Protein AF-A0A8I0Q2G7-F1 (afdb_monomer)

Mean predicted aligned error: 10.81 Å

pLDDT: mean 77.96, std 19.97, range [26.38, 97.44]

Structure (mmCIF, N/CA/C/O backbone):
data_AF-A0A8I0Q2G7-F1
#
_entry.id   AF-A0A8I0Q2G7-F1
#
loop_
_atom_site.group_PDB
_atom_site.id
_atom_site.type_symbol
_atom_site.label_atom_id
_atom_site.label_alt_id
_atom_site.label_comp_id
_atom_site.label_asym_id
_atom_site.label_entity_id
_atom_site.label_seq_id
_atom_site.pdbx_PDB_ins_code
_atom_site.Cartn_x
_atom_site.Cartn_y
_atom_site.Cartn_z
_atom_site.occupancy
_atom_site.B_iso_or_equiv
_atom_site.auth_seq_id
_atom_site.auth_comp_id
_atom_site.auth_asym_id
_atom_site.auth_atom_id
_atom_site.pdbx_PDB_model_num
ATOM 1 N N . MET A 1 1 ? -23.315 -38.222 -9.950 1.00 35.94 1 MET A N 1
ATOM 2 C CA . MET A 1 1 ? -22.307 -38.343 -8.876 1.00 35.94 1 MET A CA 1
ATOM 3 C C . MET A 1 1 ? -21.276 -37.252 -9.114 1.00 35.94 1 MET A C 1
ATOM 5 O O . MET A 1 1 ? -20.450 -37.389 -10.004 1.00 35.94 1 MET A O 1
ATOM 9 N N . HIS A 1 2 ? -21.418 -36.115 -8.437 1.00 26.38 2 HIS A N 1
ATOM 10 C CA . HIS A 1 2 ? -20.482 -34.994 -8.524 1.00 26.38 2 HIS A CA 1
ATOM 11 C C . HIS A 1 2 ? -19.811 -34.852 -7.165 1.00 26.38 2 HIS A C 1
ATOM 13 O O . HIS A 1 2 ? -20.491 -34.752 -6.148 1.00 26.38 2 HIS A O 1
ATOM 19 N N . ILE A 1 3 ? -18.484 -34.921 -7.162 1.00 28.36 3 ILE A N 1
ATOM 20 C CA . ILE A 1 3 ? -17.651 -34.681 -5.992 1.00 28.36 3 ILE A CA 1
ATOM 21 C C . ILE A 1 3 ? -17.099 -33.270 -6.181 1.00 28.36 3 ILE A C 1
ATOM 23 O O . ILE A 1 3 ? -16.183 -33.067 -6.973 1.00 28.36 3 ILE A O 1
ATOM 27 N N . GLU A 1 4 ? -17.678 -32.291 -5.490 1.00 29.30 4 GLU A N 1
ATOM 28 C CA . GLU A 1 4 ? -17.037 -30.989 -5.317 1.00 29.30 4 GLU A CA 1
ATOM 29 C C . GLU A 1 4 ? -15.946 -31.137 -4.254 1.00 29.30 4 GLU A C 1
ATOM 31 O O . GLU A 1 4 ? -16.212 -31.209 -3.052 1.00 29.30 4 GLU A O 1
ATOM 36 N N . ALA A 1 5 ? -14.693 -31.208 -4.698 1.00 32.16 5 ALA A N 1
ATOM 37 C CA . ALA A 1 5 ? -13.537 -31.082 -3.825 1.00 32.16 5 ALA A CA 1
ATOM 38 C C . ALA A 1 5 ? -13.365 -29.604 -3.437 1.00 32.16 5 ALA A C 1
ATOM 40 O O . ALA A 1 5 ? -12.544 -28.878 -3.993 1.00 32.16 5 ALA A O 1
ATOM 41 N N . GLY A 1 6 ? -14.178 -29.146 -2.484 1.00 28.19 6 GLY A N 1
ATOM 42 C CA . GLY A 1 6 ? -13.985 -27.862 -1.823 1.00 28.19 6 GLY A CA 1
ATOM 43 C C . GLY A 1 6 ? -12.700 -27.897 -1.000 1.00 28.19 6 GLY A C 1
ATOM 44 O O . GLY A 1 6 ? -12.666 -28.482 0.083 1.00 28.19 6 GLY A O 1
ATOM 45 N N . PHE A 1 7 ? -11.642 -27.274 -1.516 1.00 30.89 7 PHE A N 1
ATOM 46 C CA . PHE A 1 7 ? -10.425 -26.981 -0.769 1.00 30.89 7 PHE A CA 1
ATOM 47 C C . PHE A 1 7 ? -10.792 -26.151 0.471 1.00 30.89 7 PHE A C 1
ATOM 49 O O . PHE A 1 7 ? -11.154 -24.979 0.375 1.00 30.89 7 PHE A O 1
ATOM 56 N N . ARG A 1 8 ? -10.743 -26.783 1.646 1.00 32.31 8 ARG A N 1
ATOM 57 C CA . ARG A 1 8 ? -10.855 -26.108 2.940 1.00 32.31 8 ARG A CA 1
ATOM 58 C C . ARG A 1 8 ? -9.439 -25.753 3.391 1.00 32.31 8 ARG A C 1
ATOM 60 O O . ARG A 1 8 ? -8.662 -26.682 3.614 1.00 32.31 8 ARG A O 1
ATOM 67 N N . PRO A 1 9 ? -9.079 -24.467 3.530 1.00 31.39 9 PRO A N 1
ATOM 68 C CA . PRO A 1 9 ? -7.793 -24.115 4.113 1.00 31.39 9 PRO A CA 1
ATOM 69 C C . PRO A 1 9 ? -7.713 -24.690 5.538 1.00 31.39 9 PRO A C 1
ATOM 71 O O . PRO A 1 9 ? -8.689 -24.597 6.295 1.00 31.39 9 PRO A O 1
ATOM 74 N N . PRO A 1 10 ? -6.597 -25.337 5.906 1.00 35.56 10 PRO A N 1
ATOM 75 C CA . PRO A 1 10 ? -6.473 -25.961 7.205 1.00 35.56 10 PRO A CA 1
ATOM 76 C C . PRO A 1 10 ? -6.190 -24.871 8.249 1.00 35.56 10 PRO A C 1
ATOM 78 O O . PRO A 1 10 ? -5.395 -23.967 8.018 1.00 35.56 10 PRO A O 1
ATOM 81 N N . PHE A 1 11 ? -6.838 -24.995 9.410 1.00 38.44 11 PHE A N 1
ATOM 82 C CA . PHE A 1 11 ? -6.594 -24.221 10.637 1.00 38.44 11 PHE A CA 1
ATOM 83 C C . PHE A 1 11 ? -7.251 -22.833 10.766 1.00 38.44 11 PHE A C 1
ATOM 85 O O . PHE A 1 11 ? -6.612 -21.857 11.140 1.00 38.44 11 PHE A O 1
ATOM 92 N N . GLN A 1 12 ? -8.584 -22.776 10.680 1.00 38.91 12 GLN A N 1
ATOM 93 C CA . GLN A 1 12 ? -9.322 -21.891 11.590 1.00 38.91 12 GLN A CA 1
ATOM 94 C C . GLN A 1 12 ? -9.315 -22.545 12.976 1.00 38.91 12 GLN A C 1
ATOM 96 O O . GLN A 1 12 ? -10.101 -23.456 13.235 1.00 38.91 12 GLN A O 1
ATOM 101 N N . ARG A 1 13 ? -8.420 -22.117 13.878 1.00 39.06 13 ARG A N 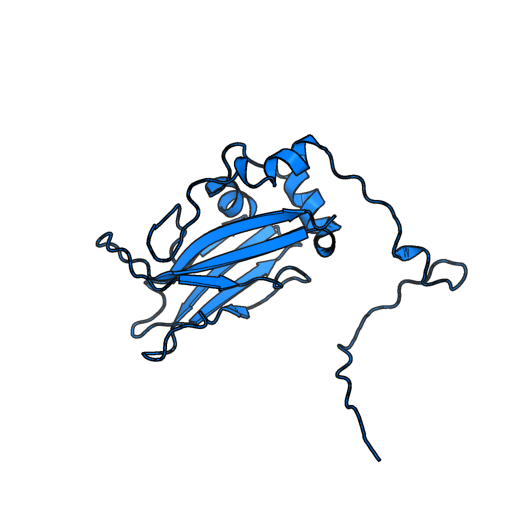1
ATOM 102 C CA . ARG A 1 13 ? -8.616 -22.384 15.310 1.00 39.06 13 ARG A CA 1
ATOM 103 C C . ARG A 1 13 ? -9.927 -21.709 15.686 1.00 39.06 13 ARG A C 1
ATOM 105 O O . ARG A 1 13 ? -10.024 -20.489 15.753 1.00 39.06 13 ARG A O 1
ATOM 112 N N . GLN A 1 14 ? -10.945 -22.537 15.821 1.00 43.09 14 GLN A N 1
ATOM 113 C CA . GLN A 1 14 ? -12.297 -22.169 16.165 1.00 43.09 14 GLN A CA 1
ATOM 114 C C . GLN A 1 14 ? -12.248 -21.505 17.554 1.00 43.09 14 GLN A C 1
ATOM 116 O O . GLN A 1 14 ? -12.153 -22.178 18.576 1.00 43.09 14 GLN A O 1
ATOM 121 N N . LEU A 1 15 ? -12.249 -20.170 17.597 1.00 41.31 15 LEU A N 1
ATOM 122 C CA . LEU A 1 15 ? -12.488 -19.426 18.830 1.00 41.31 15 LEU A CA 1
ATOM 123 C C . LEU A 1 15 ? -13.970 -19.600 19.160 1.00 41.31 15 LEU A C 1
ATOM 125 O O . LEU A 1 15 ? -14.816 -19.208 18.361 1.00 41.31 15 LEU A O 1
ATOM 129 N N . VAL A 1 16 ? -14.266 -20.258 20.277 1.00 47.44 16 VAL A N 1
ATOM 130 C CA . VAL A 1 16 ? -15.617 -20.448 20.821 1.00 47.44 16 VAL A CA 1
ATOM 131 C C . VAL A 1 16 ? -15.741 -19.538 22.028 1.00 47.44 16 VAL A C 1
ATOM 133 O O . VAL A 1 16 ? -14.803 -19.458 22.824 1.00 47.44 16 VAL A O 1
ATOM 136 N N . ASN A 1 17 ? -16.873 -18.856 22.194 1.00 53.19 17 ASN A N 1
ATOM 137 C CA . ASN A 1 17 ? -17.162 -18.241 23.486 1.00 53.19 17 ASN A CA 1
ATOM 138 C C . ASN A 1 17 ? -17.452 -19.340 24.534 1.00 53.19 17 ASN A C 1
ATOM 140 O O . ASN A 1 17 ? -17.625 -20.514 24.195 1.00 53.19 17 ASN A O 1
ATOM 144 N N . SER A 1 18 ? -17.526 -18.970 25.815 1.00 53.03 18 SER A N 1
ATOM 145 C CA . SER A 1 18 ? -17.794 -19.898 26.929 1.00 53.03 18 SER A CA 1
ATOM 146 C C . SER A 1 18 ? -19.105 -20.685 26.800 1.00 53.03 18 SER A C 1
ATOM 148 O O . SER A 1 18 ? -19.310 -21.643 27.538 1.00 53.03 18 SER A O 1
ATOM 150 N N . ASN A 1 19 ? -19.979 -20.292 25.869 1.00 54.19 19 ASN A N 1
ATOM 151 C CA . ASN A 1 19 ? -21.301 -20.869 25.654 1.00 54.19 19 ASN A CA 1
ATOM 152 C C . ASN A 1 19 ? -21.376 -21.720 24.374 1.00 54.19 19 ASN A C 1
ATOM 154 O O . ASN A 1 19 ? -22.462 -22.146 23.991 1.00 54.19 19 ASN A O 1
ATOM 158 N N . GLY A 1 20 ? -20.251 -21.977 23.697 1.00 50.38 20 GLY A N 1
ATOM 159 C CA . GLY A 1 20 ? -20.236 -22.826 22.504 1.00 50.38 20 GLY A CA 1
ATOM 160 C C . GLY A 1 20 ? -20.751 -22.151 21.226 1.00 50.38 20 GLY A C 1
ATOM 161 O O . GLY A 1 20 ? -20.909 -22.831 20.212 1.00 50.38 20 GLY A O 1
ATOM 162 N N . ASP A 1 21 ? -21.015 -20.838 21.247 1.00 50.06 21 ASP A N 1
ATOM 163 C CA . ASP A 1 21 ? -21.571 -20.105 20.107 1.00 50.06 21 ASP A CA 1
ATOM 164 C C . ASP A 1 21 ? -20.475 -19.425 19.268 1.00 50.06 21 ASP A C 1
ATOM 166 O O . ASP A 1 21 ? -19.660 -18.633 19.749 1.00 50.06 21 ASP A O 1
ATOM 170 N N . T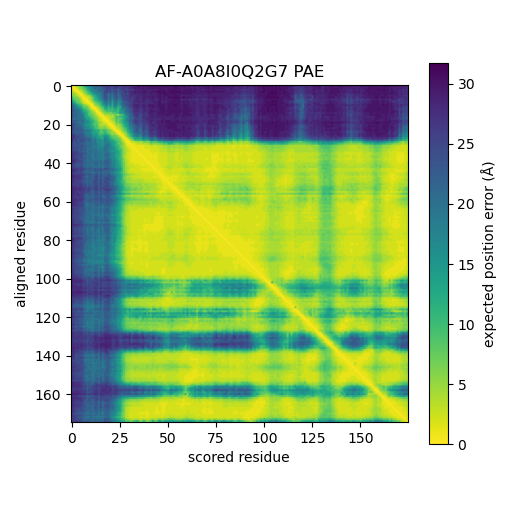RP A 1 22 ? -20.484 -19.733 17.972 1.00 51.31 22 TRP A N 1
ATOM 171 C CA . TRP A 1 22 ? -19.580 -19.196 16.954 1.00 51.31 22 TRP A CA 1
ATOM 172 C C . TRP A 1 22 ? -20.071 -17.875 16.351 1.00 51.31 22 TRP A C 1
ATOM 174 O O . TRP A 1 22 ? -19.308 -17.186 15.669 1.00 51.31 22 TRP A O 1
ATOM 184 N N . ARG A 1 23 ? -21.356 -17.539 16.529 1.00 47.09 23 ARG A N 1
ATOM 185 C CA . ARG A 1 23 ? -22.003 -16.395 15.868 1.00 47.09 23 ARG A CA 1
ATOM 186 C C . ARG A 1 23 ? -21.642 -15.060 16.516 1.00 47.09 23 ARG A C 1
ATOM 188 O O . ARG A 1 23 ? -21.626 -14.046 15.821 1.00 47.09 23 ARG A O 1
ATOM 195 N N . ASP A 1 24 ? -21.274 -15.074 17.794 1.00 44.44 24 ASP A N 1
ATOM 196 C CA . ASP A 1 24 ? -21.068 -13.862 18.595 1.00 44.44 24 ASP A CA 1
ATOM 197 C C . ASP A 1 24 ? -19.655 -13.257 18.465 1.00 44.44 24 ASP A C 1
ATOM 199 O O . ASP A 1 24 ? -19.448 -12.057 18.630 1.00 44.44 24 ASP A O 1
ATOM 203 N N . LEU A 1 25 ? -18.659 -14.055 18.065 1.00 45.78 25 LEU A N 1
ATOM 204 C CA . LEU A 1 25 ? 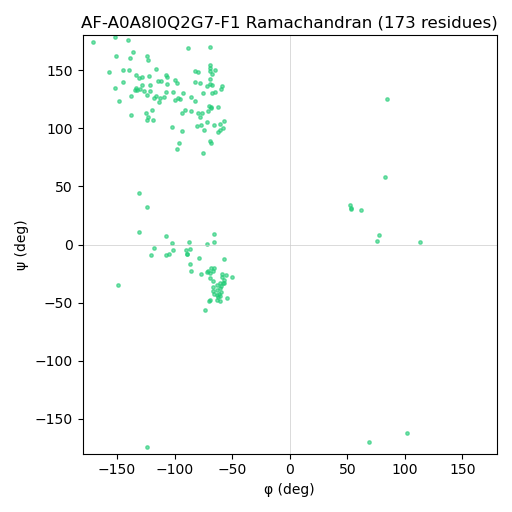-17.270 -13.586 17.926 1.00 45.78 25 LEU A CA 1
ATOM 205 C C . LEU A 1 25 ? -17.004 -12.797 16.636 1.00 45.78 25 LEU A C 1
ATOM 207 O O . LEU A 1 25 ? -15.966 -12.150 16.513 1.00 45.78 25 LEU A O 1
ATOM 211 N N . ARG A 1 26 ? -17.945 -12.808 15.681 1.00 49.62 26 ARG A N 1
ATOM 212 C CA . ARG A 1 26 ? -17.856 -12.030 14.431 1.00 49.62 26 ARG A CA 1
ATOM 213 C C . ARG A 1 26 ? -18.395 -10.601 14.558 1.00 49.62 26 ARG A C 1
ATOM 215 O O . ARG A 1 26 ? -18.322 -9.853 13.590 1.00 49.62 26 ARG A O 1
ATOM 222 N N . ARG A 1 27 ? -18.957 -10.220 15.712 1.00 47.28 27 ARG A N 1
ATOM 223 C CA . ARG A 1 27 ? -19.634 -8.927 15.917 1.00 47.28 27 ARG A CA 1
ATOM 224 C C . ARG A 1 27 ? -19.181 -8.195 17.181 1.00 47.28 27 ARG A C 1
ATOM 226 O O . ARG A 1 27 ? -19.991 -7.580 17.865 1.00 47.28 27 ARG A O 1
ATOM 233 N N . LYS A 1 28 ? -17.875 -8.135 17.453 1.00 49.56 28 LYS A N 1
ATOM 234 C CA . LYS A 1 28 ? -17.391 -6.889 18.061 1.00 49.56 28 LYS A CA 1
ATOM 235 C C . LYS A 1 28 ? -17.442 -5.841 16.958 1.00 49.56 28 LYS A C 1
ATOM 237 O O . LYS A 1 28 ? -16.645 -5.899 16.029 1.00 49.56 28 LYS A O 1
ATOM 242 N N . SER A 1 29 ? -18.419 -4.938 17.018 1.00 60.81 29 SER A N 1
ATOM 243 C CA . SER A 1 29 ? -18.411 -3.737 16.187 1.00 60.81 29 SER A CA 1
ATOM 244 C C . SER A 1 29 ? -17.175 -2.930 16.577 1.00 60.81 29 SER A C 1
ATOM 246 O O . SER A 1 29 ? -17.159 -2.257 17.607 1.00 60.81 29 SER A O 1
ATOM 248 N N . VAL A 1 30 ? -16.098 -3.085 15.814 1.00 76.62 30 VAL A N 1
ATOM 249 C CA . VAL A 1 30 ? -14.911 -2.251 15.961 1.00 76.62 30 VAL A CA 1
ATOM 250 C C . VAL A 1 30 ? -15.245 -0.913 15.317 1.00 76.62 30 VAL A C 1
ATOM 252 O O . VAL A 1 30 ? -15.478 -0.845 14.113 1.00 76.62 30 VAL A O 1
ATOM 255 N N . THR A 1 31 ? -15.3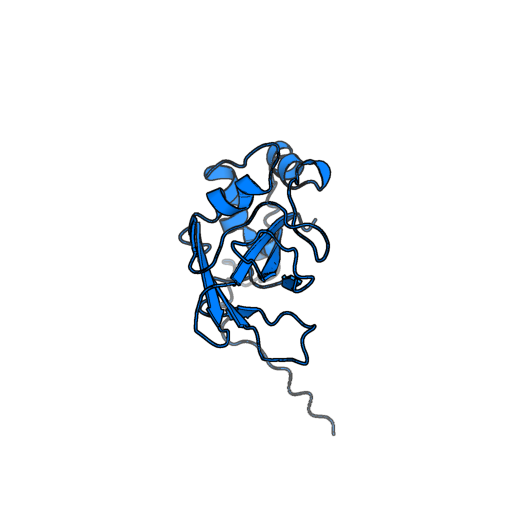18 0.139 16.127 1.00 86.69 31 THR A N 1
ATOM 256 C CA . THR A 1 31 ? -15.480 1.507 15.629 1.00 86.69 31 THR A CA 1
ATOM 257 C C . THR A 1 31 ? -14.107 2.069 15.293 1.00 86.69 31 THR A C 1
ATOM 259 O O . THR A 1 31 ? -13.208 2.063 16.136 1.00 86.69 31 THR A O 1
ATOM 262 N N . PHE A 1 32 ? -13.948 2.572 14.073 1.00 93.06 32 PHE A N 1
ATOM 263 C CA . PHE A 1 32 ? -12.730 3.250 13.639 1.00 93.06 32 PHE A CA 1
ATOM 264 C C . PHE A 1 32 ? -12.916 4.768 13.741 1.00 93.06 32 PHE A C 1
ATOM 266 O O . PHE A 1 32 ? -13.993 5.251 13.395 1.00 93.06 32 PHE A O 1
ATOM 273 N N . PRO A 1 33 ? -11.909 5.533 14.205 1.00 94.94 33 PRO A N 1
ATOM 274 C CA . PRO A 1 33 ? -12.015 6.988 14.277 1.00 94.94 33 PRO A CA 1
ATOM 275 C C . PRO A 1 33 ? -12.278 7.615 12.902 1.00 94.94 33 PRO A C 1
ATOM 277 O O . PRO A 1 33 ? -11.594 7.281 11.934 1.00 94.94 33 PRO A O 1
ATOM 280 N N . ASP A 1 34 ? -13.187 8.588 12.820 1.00 95.31 34 ASP A N 1
ATOM 281 C CA . ASP A 1 34 ? -13.480 9.296 11.561 1.00 95.31 34 ASP A CA 1
ATOM 282 C C . ASP A 1 34 ? -12.235 9.977 10.976 1.00 95.31 34 ASP A C 1
ATOM 284 O O . ASP A 1 34 ? -12.046 10.022 9.761 1.00 95.31 34 ASP A O 1
ATOM 288 N N . THR A 1 35 ? -11.334 10.449 11.842 1.00 95.69 35 THR A N 1
ATOM 289 C CA . THR A 1 35 ? -10.044 11.027 11.445 1.00 95.69 35 THR A CA 1
ATOM 290 C C . THR A 1 35 ? -9.142 10.018 10.736 1.00 95.69 35 THR A C 1
ATOM 292 O O . THR A 1 35 ? -8.440 10.390 9.798 1.00 95.69 35 THR A O 1
ATOM 295 N N . LEU A 1 36 ? -9.184 8.742 11.133 1.00 96.56 36 LEU A N 1
ATOM 296 C CA . LEU A 1 36 ? -8.485 7.662 10.443 1.00 96.56 36 LEU A CA 1
ATOM 297 C C . LEU A 1 36 ? -9.143 7.382 9.092 1.00 96.56 36 LEU A C 1
ATOM 299 O O . LEU A 1 36 ? -8.456 7.324 8.075 1.00 96.56 36 LEU A O 1
ATOM 303 N N . LEU A 1 37 ? -10.471 7.248 9.064 1.00 96.25 37 LEU A N 1
ATOM 304 C CA . LEU A 1 37 ? -11.210 6.963 7.833 1.00 96.25 37 LEU A CA 1
ATOM 305 C C . LEU A 1 37 ? -11.023 8.067 6.783 1.00 96.25 37 LEU A C 1
ATOM 307 O O . LEU A 1 37 ? -10.833 7.761 5.607 1.00 96.25 37 LEU A O 1
ATOM 311 N N . ALA A 1 38 ? -10.963 9.332 7.204 1.00 96.56 38 ALA A N 1
ATOM 312 C CA . ALA A 1 38 ? -10.651 10.460 6.332 1.00 96.56 38 ALA A CA 1
ATOM 313 C C . ALA A 1 38 ? -9.266 10.333 5.671 1.00 96.56 38 ALA A C 1
ATOM 315 O O . ALA A 1 38 ? -9.111 10.682 4.501 1.00 96.56 38 ALA A O 1
ATOM 316 N N . LYS A 1 39 ? -8.264 9.778 6.370 1.00 97.38 39 LYS A N 1
ATOM 317 C CA . LYS A 1 39 ? -6.933 9.528 5.786 1.00 97.38 39 LYS A CA 1
ATOM 318 C C . LYS A 1 39 ? -6.921 8.382 4.776 1.00 97.38 39 LYS A C 1
ATOM 320 O O . LYS A 1 39 ? -6.030 8.344 3.931 1.00 97.38 39 LYS A O 1
ATOM 325 N N . LEU A 1 40 ? -7.874 7.456 4.869 1.00 96.38 40 LEU A N 1
ATOM 326 C CA . LEU A 1 40 ? -8.027 6.326 3.947 1.00 96.38 40 LEU A CA 1
ATOM 327 C C . LEU A 1 40 ? -8.928 6.652 2.746 1.00 96.38 40 LEU A C 1
ATOM 329 O O . LEU A 1 40 ? -9.075 5.814 1.854 1.00 96.38 40 LEU A O 1
ATOM 333 N N . ALA A 1 41 ? -9.538 7.840 2.720 1.00 95.25 41 ALA A N 1
ATOM 334 C CA . ALA A 1 41 ? -10.356 8.302 1.609 1.00 95.25 41 ALA A CA 1
ATOM 335 C C . ALA A 1 41 ? -9.504 8.585 0.363 1.00 95.25 41 ALA A C 1
ATOM 337 O O . ALA A 1 41 ? -8.356 9.024 0.457 1.00 95.25 41 ALA A O 1
ATOM 338 N N . ASP A 1 42 ? -10.097 8.400 -0.819 1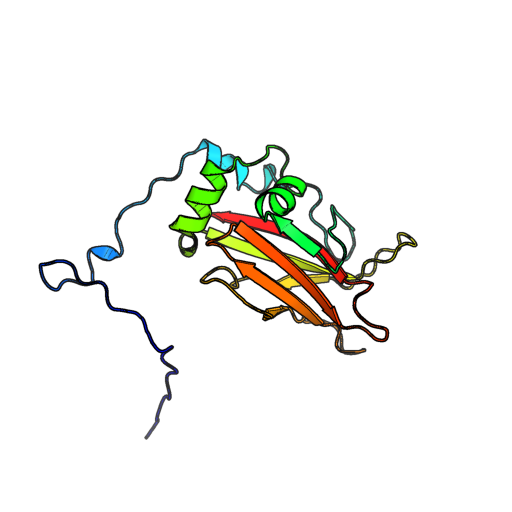.00 94.25 42 ASP A N 1
ATOM 339 C CA . ASP A 1 42 ? -9.407 8.568 -2.105 1.00 94.25 42 ASP A CA 1
ATOM 340 C C . ASP A 1 42 ? -8.790 9.964 -2.290 1.00 94.25 42 ASP A C 1
ATOM 342 O O . ASP A 1 42 ? -7.737 10.098 -2.908 1.00 94.25 42 ASP A O 1
ATOM 346 N N . SER A 1 43 ? -9.393 10.993 -1.690 1.00 94.50 43 SER A N 1
ATOM 347 C CA . SER A 1 43 ? -8.900 12.373 -1.721 1.00 94.50 43 SER A CA 1
ATOM 348 C C . SER A 1 43 ? -7.594 12.598 -0.952 1.00 94.50 43 SER A C 1
ATOM 350 O O . SER A 1 43 ? -6.908 13.584 -1.217 1.00 94.50 43 SER A O 1
ATOM 352 N N . ASN A 1 44 ? -7.230 11.714 -0.016 1.00 97.12 44 ASN A N 1
ATOM 353 C CA . ASN A 1 44 ? -5.989 11.831 0.750 1.00 97.12 44 ASN A CA 1
ATOM 354 C C . ASN A 1 44 ? -4.806 11.125 0.070 1.00 97.12 44 ASN A C 1
ATOM 356 O O . ASN A 1 44 ? -3.669 11.276 0.520 1.00 97.12 44 ASN A O 1
ATOM 360 N N . TYR A 1 45 ? -5.033 10.369 -1.008 1.00 96.69 45 TYR A N 1
ATOM 361 C CA . TYR A 1 45 ? -3.949 9.723 -1.738 1.00 96.69 45 TYR A CA 1
ATOM 362 C C . TYR A 1 45 ? -3.276 10.668 -2.731 1.00 96.69 45 TYR A C 1
ATOM 364 O O . TYR A 1 45 ? -3.917 11.432 -3.450 1.00 96.69 45 TYR A O 1
ATOM 372 N N . ARG A 1 46 ? -1.950 10.573 -2.818 1.00 95.56 46 ARG A N 1
ATOM 373 C CA . ARG A 1 46 ? -1.118 11.316 -3.767 1.00 95.56 46 ARG A CA 1
ATOM 374 C C . ARG A 1 46 ? -0.020 10.438 -4.340 1.00 95.56 46 ARG A C 1
ATOM 376 O O . ARG A 1 46 ? 0.353 9.421 -3.765 1.00 95.56 46 ARG A O 1
ATOM 383 N N . TYR A 1 47 ? 0.521 10.870 -5.476 1.00 93.62 47 TYR A N 1
ATOM 384 C CA . TYR A 1 47 ? 1.666 10.229 -6.125 1.00 93.62 47 TYR A CA 1
ATOM 385 C C . TYR A 1 47 ? 1.486 8.719 -6.370 1.00 93.62 47 TYR A C 1
ATOM 387 O O . TYR A 1 47 ? 2.464 7.975 -6.376 1.00 93.62 47 TYR A O 1
ATOM 395 N N . LEU A 1 48 ? 0.250 8.262 -6.591 1.00 94.38 48 LEU A N 1
ATOM 396 C CA . LEU A 1 48 ? -0.041 6.878 -6.954 1.00 94.38 48 LEU A CA 1
ATOM 397 C C . LEU A 1 48 ? 0.443 6.607 -8.381 1.00 94.38 48 LEU A C 1
ATOM 399 O O . LEU A 1 48 ? -0.002 7.248 -9.334 1.00 94.38 48 LEU A O 1
ATOM 403 N N . GLY A 1 49 ? 1.366 5.664 -8.528 1.00 91.00 49 GLY A N 1
ATOM 404 C CA . GLY A 1 49 ? 1.853 5.220 -9.822 1.00 91.00 49 GLY A CA 1
ATOM 405 C C . GLY A 1 49 ? 0.796 4.444 -10.605 1.00 91.00 49 GLY A C 1
ATOM 406 O O . GLY A 1 49 ? -0.094 3.808 -10.044 1.00 91.00 49 GLY A O 1
ATOM 407 N N . ASN A 1 50 ? 0.910 4.508 -11.926 1.00 89.06 50 ASN A N 1
ATOM 408 C CA . ASN A 1 50 ? 0.094 3.776 -12.891 1.00 89.06 50 ASN A CA 1
ATOM 409 C C . ASN A 1 50 ? 0.921 3.540 -14.178 1.00 89.06 50 ASN A C 1
ATOM 411 O O . ASN A 1 50 ? 2.065 3.998 -14.248 1.00 89.06 50 ASN A O 1
ATOM 415 N N . PRO A 1 51 ? 0.408 2.862 -15.219 1.00 86.44 51 PRO A N 1
ATOM 416 C CA . PRO A 1 51 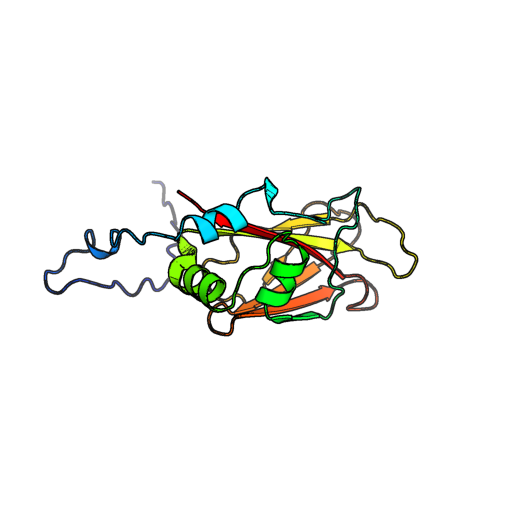? 1.190 2.599 -16.433 1.00 86.44 51 PRO A CA 1
ATOM 417 C C . PRO A 1 51 ? 1.782 3.850 -17.113 1.00 86.44 51 PRO A C 1
ATOM 419 O O . PRO A 1 51 ? 2.828 3.758 -17.745 1.00 86.44 51 PRO A O 1
ATOM 422 N N . ASN A 1 52 ? 1.166 5.022 -16.942 1.00 85.62 52 ASN A N 1
ATOM 423 C CA . ASN A 1 52 ? 1.549 6.274 -17.604 1.00 85.62 52 ASN A CA 1
ATOM 424 C C . ASN A 1 52 ? 2.214 7.292 -16.666 1.00 85.62 52 ASN A C 1
ATOM 426 O O . ASN A 1 52 ? 2.720 8.314 -17.120 1.00 85.62 52 ASN A O 1
ATOM 430 N N . TYR A 1 53 ? 2.211 7.041 -15.358 1.00 86.06 53 TYR A N 1
ATOM 431 C CA . TYR A 1 53 ? 2.724 7.968 -14.356 1.00 86.06 53 TYR A CA 1
ATOM 432 C C . TYR A 1 53 ? 3.536 7.229 -13.300 1.00 86.06 53 TYR A C 1
ATOM 434 O O . TYR A 1 53 ? 3.084 6.249 -12.705 1.00 86.06 53 TYR A O 1
ATOM 442 N N . ARG A 1 54 ? 4.761 7.697 -13.047 1.00 82.25 54 ARG A N 1
ATOM 443 C CA . ARG A 1 54 ? 5.686 7.020 -12.131 1.00 82.25 54 ARG A CA 1
ATOM 444 C C . ARG A 1 54 ? 5.155 6.962 -10.699 1.00 82.25 54 ARG A C 1
ATOM 446 O O . ARG A 1 54 ? 5.221 5.891 -10.100 1.00 82.25 54 ARG A O 1
ATOM 453 N N . GLY A 1 55 ? 4.624 8.080 -10.202 1.00 87.12 55 GLY A N 1
ATOM 454 C CA . GLY A 1 55 ? 4.291 8.248 -8.791 1.00 87.12 55 GLY A CA 1
ATOM 455 C C . GLY A 1 55 ? 5.524 8.314 -7.881 1.00 87.12 55 GLY A C 1
ATOM 456 O O . GLY A 1 55 ? 6.664 8.423 -8.352 1.00 87.12 55 GLY A O 1
ATOM 457 N N . ALA A 1 56 ? 5.281 8.251 -6.573 1.00 89.25 56 ALA A N 1
ATOM 458 C CA . ALA A 1 56 ? 6.298 7.949 -5.577 1.00 89.25 56 ALA A CA 1
ATOM 459 C C . ALA A 1 56 ? 6.698 6.478 -5.731 1.00 89.25 56 ALA A C 1
ATOM 461 O O . ALA A 1 56 ? 5.855 5.627 -6.031 1.00 89.25 56 ALA A O 1
ATOM 462 N N . PHE A 1 57 ? 7.980 6.171 -5.557 1.00 88.31 57 PHE A N 1
ATOM 463 C CA . PHE A 1 57 ? 8.471 4.819 -5.781 1.00 88.31 57 PHE A CA 1
ATOM 464 C C . PHE A 1 57 ? 9.487 4.385 -4.733 1.00 88.31 57 PHE A C 1
ATOM 466 O O . PHE A 1 57 ? 10.251 5.196 -4.211 1.00 88.31 57 PHE A O 1
ATOM 473 N N . PHE A 1 58 ? 9.510 3.079 -4.489 1.00 91.44 58 PHE A N 1
ATOM 474 C CA . PHE A 1 58 ? 10.498 2.390 -3.671 1.00 91.44 58 PHE A CA 1
ATOM 475 C C . PHE A 1 58 ? 11.120 1.293 -4.526 1.00 91.44 58 PHE A C 1
ATOM 477 O O . PHE A 1 58 ? 10.446 0.312 -4.841 1.00 91.44 58 PHE A O 1
ATOM 484 N N . GLY A 1 59 ? 12.367 1.493 -4.955 1.00 88.69 59 GLY A N 1
ATOM 485 C CA . GLY A 1 59 ? 13.088 0.528 -5.787 1.00 88.69 59 GLY A CA 1
ATOM 486 C C . GLY A 1 59 ? 13.406 -0.754 -5.022 1.00 88.69 59 GLY A C 1
ATOM 487 O O . GLY A 1 59 ? 13.640 -0.719 -3.815 1.00 88.69 59 GLY A O 1
ATOM 488 N N . THR A 1 60 ? 13.407 -1.885 -5.715 1.00 86.69 60 THR A N 1
ATOM 489 C CA . THR A 1 60 ? 13.874 -3.152 -5.157 1.00 86.69 60 THR A CA 1
ATOM 490 C C . THR A 1 60 ? 15.415 -3.222 -5.175 1.00 86.69 60 THR A C 1
ATOM 492 O O . THR A 1 60 ? 16.049 -2.631 -6.052 1.00 86.69 60 THR A O 1
ATOM 495 N N . PRO A 1 61 ? 16.041 -3.913 -4.198 1.00 90.00 61 PRO A N 1
ATOM 496 C CA . PRO A 1 61 ? 15.414 -4.459 -3.001 1.00 90.00 61 PRO A CA 1
ATOM 497 C C . PRO A 1 61 ? 14.980 -3.337 -2.054 1.00 90.00 61 PRO A C 1
ATOM 499 O O . PRO A 1 61 ? 15.732 -2.405 -1.790 1.00 90.00 61 PRO A O 1
ATOM 502 N N . VAL A 1 62 ? 13.792 -3.482 -1.475 1.00 91.69 62 VAL A N 1
ATOM 503 C CA . VAL A 1 62 ? 13.334 -2.626 -0.376 1.00 91.69 62 VAL A CA 1
ATOM 504 C C . VAL A 1 62 ? 13.019 -3.494 0.827 1.00 91.69 62 VAL A C 1
ATOM 506 O O . VAL A 1 62 ? 12.419 -4.556 0.686 1.00 91.69 62 VAL A O 1
ATOM 509 N N . ASP A 1 63 ? 13.431 -3.036 2.004 1.00 95.19 63 ASP A N 1
ATOM 510 C CA . ASP A 1 63 ? 13.035 -3.560 3.308 1.00 95.19 63 ASP A CA 1
ATOM 511 C C . ASP A 1 63 ? 12.786 -2.355 4.221 1.00 95.19 63 ASP A C 1
ATOM 513 O O . ASP A 1 63 ? 13.684 -1.552 4.481 1.00 95.19 63 ASP A O 1
ATOM 517 N N . SER A 1 64 ? 11.534 -2.128 4.603 1.00 95.62 64 SER A N 1
ATOM 518 C CA . SER A 1 64 ? 11.101 -0.867 5.208 1.00 95.62 64 SER A CA 1
ATOM 519 C C . SER A 1 64 ? 9.927 -1.056 6.158 1.00 95.62 64 SER A C 1
ATOM 521 O O . SER A 1 64 ? 9.205 -2.054 6.112 1.00 95.62 64 SER A O 1
ATOM 523 N N . ARG A 1 65 ? 9.707 -0.060 7.024 1.00 95.88 65 ARG A N 1
ATOM 524 C CA . ARG A 1 65 ? 8.450 0.043 7.771 1.00 95.88 65 ARG A CA 1
ATOM 525 C C . ARG A 1 65 ? 7.325 0.302 6.781 1.00 95.88 65 ARG A C 1
ATOM 527 O O . ARG A 1 65 ? 7.427 1.220 5.965 1.00 95.88 65 ARG A O 1
ATOM 534 N N . ILE A 1 66 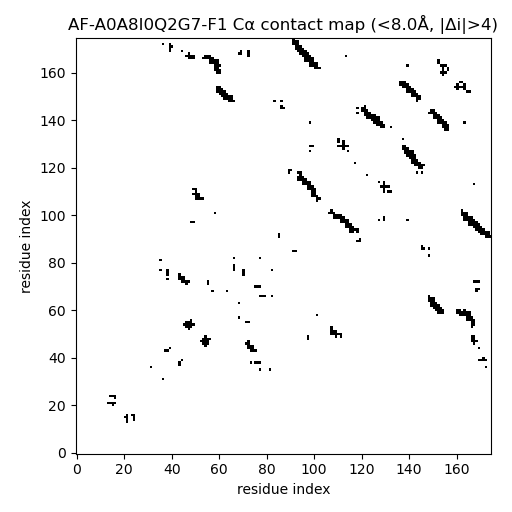? 6.237 -0.456 6.880 1.00 94.19 66 ILE A N 1
ATOM 535 C CA . ILE A 1 66 ? 5.081 -0.249 6.008 1.00 94.19 66 ILE A CA 1
ATOM 536 C C . ILE A 1 66 ? 4.495 1.155 6.198 1.00 94.19 66 ILE A C 1
ATOM 538 O O . ILE A 1 66 ? 4.090 1.766 5.215 1.00 94.19 66 ILE A O 1
ATOM 542 N N . LEU A 1 67 ? 4.556 1.716 7.414 1.00 96.19 67 LEU A N 1
ATOM 543 C CA . LEU A 1 67 ? 4.129 3.092 7.678 1.00 96.19 67 LEU A CA 1
ATOM 544 C C . LEU A 1 67 ? 4.833 4.101 6.766 1.00 96.19 67 LEU A C 1
ATOM 546 O O . LEU A 1 67 ? 4.185 4.962 6.180 1.00 96.19 67 LEU A O 1
ATOM 550 N N . SER A 1 68 ? 6.155 3.975 6.617 1.00 96.38 68 SER A N 1
ATOM 551 C CA . SER A 1 68 ? 6.951 4.861 5.764 1.00 96.38 68 SER A CA 1
ATOM 552 C C . SER A 1 68 ? 6.545 4.743 4.298 1.00 96.38 68 SER A C 1
ATOM 554 O O . SER A 1 68 ? 6.466 5.752 3.600 1.00 96.38 68 SER A O 1
ATOM 556 N N . VAL A 1 69 ? 6.248 3.523 3.844 1.00 95.44 69 VAL A N 1
ATOM 557 C CA . VAL A 1 69 ? 5.803 3.275 2.469 1.00 95.44 69 VAL A CA 1
ATOM 558 C C . VAL A 1 69 ? 4.405 3.848 2.240 1.00 95.44 69 VAL A C 1
ATOM 560 O O . VAL A 1 69 ? 4.211 4.577 1.275 1.00 95.44 69 VAL A O 1
ATOM 563 N N . ILE A 1 70 ? 3.448 3.597 3.139 1.00 95.12 70 ILE A N 1
ATOM 564 C CA . ILE A 1 70 ? 2.074 4.123 3.050 1.00 95.12 70 ILE A CA 1
ATOM 565 C C . ILE A 1 70 ? 2.084 5.653 3.059 1.00 95.12 70 ILE A C 1
ATOM 567 O O . ILE A 1 70 ? 1.475 6.279 2.195 1.00 95.12 70 ILE A O 1
ATOM 571 N N . ASN A 1 71 ? 2.809 6.267 3.996 1.00 97.12 71 ASN A N 1
ATOM 572 C CA . ASN A 1 71 ? 2.821 7.720 4.166 1.00 97.12 71 ASN A CA 1
ATOM 573 C C . ASN A 1 71 ? 3.448 8.468 2.980 1.00 97.12 71 ASN A C 1
ATOM 575 O O . ASN A 1 71 ? 3.147 9.646 2.788 1.00 97.12 71 ASN A O 1
ATOM 579 N N . ALA A 1 72 ? 4.255 7.808 2.143 1.00 96.56 72 ALA A N 1
ATOM 580 C CA . ALA A 1 72 ? 4.716 8.396 0.884 1.00 96.56 72 ALA A CA 1
ATOM 581 C C . ALA A 1 72 ? 3.576 8.618 -0.128 1.00 96.56 72 ALA A C 1
ATOM 583 O O . ALA A 1 72 ? 3.689 9.486 -0.996 1.00 96.56 72 ALA A O 1
ATOM 584 N N . TYR A 1 73 ? 2.473 7.879 0.013 1.00 96.81 73 TYR A N 1
ATOM 585 C CA . TYR A 1 73 ? 1.285 7.978 -0.831 1.00 96.81 73 TYR A CA 1
ATOM 586 C C . TYR A 1 73 ? 0.131 8.748 -0.181 1.00 96.81 73 TYR A C 1
ATOM 588 O O . TYR A 1 73 ? -0.910 8.891 -0.812 1.00 96.81 73 TYR A O 1
ATOM 596 N N . LEU A 1 74 ? 0.292 9.278 1.037 1.00 97.00 74 LEU A N 1
ATOM 597 C CA . LEU A 1 74 ? -0.733 10.073 1.722 1.00 97.00 74 LEU A CA 1
ATOM 598 C C . LEU A 1 74 ? -0.372 11.565 1.744 1.00 97.00 74 LEU A C 1
ATOM 600 O O . LEU A 1 74 ? 0.801 11.933 1.869 1.00 97.00 74 LEU A O 1
ATOM 604 N N . VAL A 1 75 ? -1.379 12.432 1.619 1.00 97.19 75 VAL A N 1
ATOM 605 C CA . VAL A 1 75 ? -1.263 13.884 1.834 1.00 97.19 75 VAL A CA 1
ATOM 606 C C . VAL A 1 75 ? -1.143 14.158 3.331 1.00 97.19 75 VAL A C 1
ATOM 608 O O . VAL A 1 75 ? -0.153 14.740 3.767 1.00 97.19 75 VAL A O 1
ATOM 611 N N . THR A 1 76 ? -2.111 13.688 4.120 1.00 97.44 76 THR A N 1
ATOM 612 C CA . THR A 1 76 ? -2.057 13.672 5.584 1.00 97.44 76 THR A CA 1
ATOM 613 C C . THR A 1 76 ? -1.522 12.318 6.058 1.00 97.44 76 THR A C 1
ATOM 615 O O . THR A 1 76 ? -2.212 11.309 5.882 1.00 97.44 76 THR A O 1
ATOM 618 N N . PRO A 1 77 ? -0.320 12.269 6.665 1.00 96.25 77 PRO A N 1
ATOM 619 C CA . PRO A 1 77 ? 0.287 11.021 7.111 1.00 96.25 77 PRO A CA 1
ATOM 620 C C . PRO A 1 77 ? -0.502 10.330 8.224 1.00 96.25 77 PRO A C 1
ATOM 622 O O . PRO A 1 77 ? -1.136 10.967 9.073 1.00 96.25 77 PRO A O 1
ATOM 625 N N . MET A 1 78 ? -0.405 9.009 8.240 1.00 96.25 78 MET A N 1
ATOM 626 C CA . MET A 1 78 ? -0.877 8.150 9.314 1.00 96.25 78 MET A CA 1
ATOM 627 C C . MET A 1 78 ? 0.156 8.075 10.449 1.00 96.25 78 MET A C 1
ATOM 629 O O . MET A 1 78 ? 1.362 8.181 10.202 1.00 96.25 78 MET A O 1
ATOM 633 N N . THR A 1 79 ? -0.306 7.888 11.683 1.00 96.81 79 THR A N 1
ATOM 634 C CA . THR A 1 79 ? 0.540 7.629 12.857 1.00 96.81 79 THR A CA 1
ATOM 635 C C . THR A 1 79 ? 0.809 6.132 13.047 1.00 96.81 79 THR A C 1
ATOM 637 O O . THR A 1 79 ? 0.191 5.279 12.409 1.00 96.81 79 THR A O 1
ATOM 640 N N . GLU A 1 80 ? 1.736 5.795 13.946 1.00 95.12 80 GLU A N 1
ATOM 641 C CA . GLU A 1 80 ? 1.997 4.400 14.334 1.00 95.12 80 GLU A CA 1
ATOM 642 C C . GLU A 1 80 ? 0.759 3.741 14.959 1.00 95.12 80 GLU A C 1
ATOM 644 O O . GLU A 1 80 ? 0.427 2.617 14.595 1.00 95.12 80 GLU A O 1
ATOM 649 N N . ASP A 1 81 ? 0.037 4.447 15.835 1.00 95.44 81 ASP A N 1
ATOM 650 C CA . ASP A 1 81 ? -1.154 3.912 16.512 1.00 95.44 81 ASP A CA 1
ATOM 651 C C . ASP A 1 81 ? -2.310 3.660 15.537 1.00 95.44 81 ASP A C 1
ATOM 653 O O . ASP A 1 81 ? -2.998 2.642 15.616 1.00 95.44 81 ASP A O 1
ATOM 657 N N . GLU A 1 82 ? -2.506 4.566 14.578 1.00 96.31 82 GLU A N 1
ATOM 658 C CA . GLU A 1 82 ? -3.499 4.410 13.515 1.00 96.31 82 GLU A CA 1
ATOM 659 C C . GLU A 1 82 ? -3.186 3.194 12.635 1.00 96.31 82 GLU A C 1
ATOM 661 O O . GLU A 1 82 ? -4.076 2.395 12.330 1.00 96.31 82 GLU A O 1
ATOM 666 N N . LEU A 1 83 ? -1.912 3.006 12.273 1.00 95.50 83 LEU A N 1
ATOM 667 C CA . LEU A 1 83 ? -1.488 1.823 11.535 1.00 95.50 83 LEU A CA 1
ATOM 668 C C . LEU A 1 83 ? -1.640 0.555 12.380 1.00 95.50 83 LEU A C 1
ATOM 670 O O . LEU A 1 83 ? -2.121 -0.453 11.868 1.00 95.50 83 LEU A O 1
ATOM 674 N N . ALA A 1 84 ? -1.266 0.584 13.658 1.00 93.50 84 ALA A N 1
ATOM 675 C CA . ALA A 1 84 ? -1.414 -0.552 14.560 1.00 93.50 84 ALA A CA 1
ATOM 676 C C . ALA A 1 84 ? -2.886 -0.978 14.680 1.00 93.50 84 ALA A C 1
ATOM 678 O O . ALA A 1 84 ? -3.186 -2.172 14.609 1.00 93.50 84 ALA A O 1
ATOM 679 N N . LEU A 1 85 ? -3.812 -0.015 14.765 1.00 93.00 85 LEU A N 1
ATOM 680 C CA . LEU A 1 85 ? -5.250 -0.278 14.766 1.00 93.00 85 LEU A CA 1
ATOM 681 C C . LEU A 1 85 ? -5.702 -0.973 13.473 1.00 93.00 85 LEU A C 1
ATOM 683 O O . LEU A 1 85 ? -6.453 -1.950 13.535 1.00 93.00 85 LEU A O 1
ATOM 687 N N . ILE A 1 86 ? -5.221 -0.518 12.313 1.00 93.38 86 ILE A N 1
ATOM 688 C CA . ILE A 1 86 ? -5.501 -1.159 11.020 1.00 93.38 86 ILE A CA 1
ATOM 689 C C . ILE A 1 86 ? -4.935 -2.583 10.980 1.00 93.38 86 ILE A C 1
ATOM 691 O O . ILE A 1 86 ? -5.637 -3.517 10.591 1.00 93.38 86 ILE A O 1
ATOM 695 N N . LEU A 1 87 ? -3.676 -2.773 11.381 1.00 92.38 87 LEU A N 1
ATOM 696 C CA . LEU A 1 87 ? -2.987 -4.065 11.329 1.00 92.38 87 LEU A CA 1
ATOM 697 C C . LEU A 1 87 ? -3.590 -5.095 12.298 1.00 92.38 87 LEU A C 1
ATOM 699 O O . LEU A 1 87 ? -3.634 -6.285 11.982 1.00 92.38 87 LEU A O 1
ATOM 703 N N . ALA A 1 88 ? -4.124 -4.650 13.435 1.00 90.88 88 ALA A N 1
ATOM 704 C CA . ALA A 1 88 ? -4.879 -5.499 14.353 1.00 90.88 88 ALA A CA 1
ATOM 705 C C . ALA A 1 88 ? -6.256 -5.907 13.794 1.00 90.88 88 ALA A C 1
ATOM 707 O O . ALA A 1 88 ? -6.801 -6.935 14.188 1.00 90.88 88 ALA A O 1
ATOM 708 N N . ASN A 1 89 ? -6.809 -5.133 12.853 1.00 90.81 89 ASN A N 1
ATOM 709 C CA . ASN A 1 89 ? -8.163 -5.304 12.325 1.00 90.81 89 ASN A CA 1
ATOM 710 C C . ASN A 1 89 ? -8.187 -5.472 10.795 1.00 90.81 89 ASN A C 1
ATOM 712 O O . ASN A 1 89 ? -9.151 -5.070 10.144 1.00 90.81 89 ASN A O 1
ATOM 716 N N . ARG A 1 90 ? -7.148 -6.092 10.206 1.00 89.19 90 ARG A N 1
ATOM 717 C CA . ARG A 1 90 ? -6.943 -6.210 8.740 1.00 89.19 90 ARG A CA 1
ATOM 718 C C . ARG A 1 90 ? -8.156 -6.725 7.963 1.00 89.19 90 ARG A C 1
ATOM 720 O O . ARG A 1 90 ? -8.315 -6.365 6.804 1.00 89.19 90 ARG A O 1
ATOM 727 N N . ALA A 1 91 ? -9.022 -7.526 8.585 1.00 87.81 91 ALA A N 1
ATOM 728 C CA . ALA A 1 91 ? -10.255 -8.021 7.968 1.00 87.81 91 ALA A CA 1
ATOM 729 C C . ALA A 1 91 ? -11.214 -6.898 7.516 1.00 87.81 91 ALA A C 1
ATOM 731 O O . ALA A 1 91 ? -11.946 -7.081 6.546 1.00 87.81 91 ALA A O 1
ATOM 732 N N . HIS A 1 92 ? -11.167 -5.734 8.171 1.00 90.12 92 HIS A N 1
ATOM 733 C CA . HIS A 1 92 ? -11.967 -4.550 7.847 1.00 90.12 92 HIS A CA 1
ATOM 734 C C . HIS A 1 92 ? -11.317 -3.644 6.793 1.00 90.12 92 HIS A C 1
ATOM 736 O O . HIS A 1 92 ? -11.858 -2.589 6.472 1.00 90.12 92 HIS A O 1
ATOM 742 N N . PHE A 1 93 ? -10.155 -4.021 6.254 1.00 91.25 93 PHE A N 1
ATOM 743 C CA . PHE A 1 93 ? -9.393 -3.171 5.349 1.00 91.25 93 PHE A CA 1
ATOM 744 C C . PHE A 1 93 ? -8.958 -3.908 4.080 1.00 91.25 93 PHE A C 1
ATOM 746 O O . PHE A 1 93 ? -8.591 -5.086 4.067 1.00 91.25 93 PHE A O 1
ATOM 753 N N . GLU A 1 94 ? -8.976 -3.181 2.974 1.00 90.69 94 GLU A N 1
ATOM 754 C CA . GLU A 1 94 ? -8.440 -3.601 1.693 1.00 90.69 94 GLU A CA 1
ATOM 755 C C . GLU A 1 94 ? -7.059 -2.997 1.485 1.00 90.69 94 GLU A C 1
ATOM 757 O O . GLU A 1 94 ? -6.916 -1.778 1.501 1.00 90.69 94 GLU A O 1
ATOM 762 N N . PHE A 1 95 ? -6.059 -3.837 1.236 1.00 91.62 95 PHE A N 1
ATOM 763 C CA . PHE A 1 95 ? -4.722 -3.385 0.883 1.00 91.62 95 PHE A CA 1
ATOM 764 C C . PHE A 1 95 ? -4.495 -3.668 -0.596 1.00 91.62 95 PHE A C 1
ATOM 766 O O . PHE A 1 95 ? -4.729 -4.781 -1.071 1.00 91.62 95 PHE A O 1
ATOM 773 N N . ARG A 1 96 ? -4.010 -2.662 -1.316 1.00 92.06 96 ARG A N 1
ATOM 774 C CA . ARG A 1 96 ? -3.620 -2.779 -2.721 1.00 92.06 96 ARG A CA 1
ATOM 775 C C . ARG A 1 96 ? -2.205 -2.281 -2.881 1.00 92.06 96 ARG A C 1
ATOM 777 O O . ARG A 1 96 ? -1.883 -1.194 -2.409 1.00 92.06 96 ARG A O 1
ATOM 784 N N . ILE A 1 97 ? -1.384 -3.056 -3.571 1.00 91.19 97 ILE A N 1
ATOM 785 C CA . ILE A 1 97 ? -0.010 -2.700 -3.900 1.00 91.19 97 ILE A CA 1
ATOM 786 C C . ILE A 1 97 ? 0.148 -2.718 -5.412 1.00 91.19 97 ILE A C 1
ATOM 788 O O . ILE A 1 97 ? -0.284 -3.664 -6.061 1.00 91.19 97 ILE A O 1
ATOM 792 N N . GLY A 1 98 ? 0.748 -1.678 -5.978 1.00 90.12 98 GLY A N 1
ATOM 793 C CA . GLY A 1 98 ? 1.115 -1.663 -7.387 1.00 90.12 98 GLY A CA 1
ATOM 794 C C . GLY A 1 98 ? 2.619 -1.750 -7.552 1.00 90.12 98 GLY A C 1
ATOM 795 O O . GLY A 1 98 ? 3.363 -0.959 -6.964 1.00 90.12 98 GLY A O 1
ATOM 796 N N . VAL A 1 99 ? 3.050 -2.716 -8.354 1.00 88.38 99 VAL A N 1
ATOM 797 C CA . VAL A 1 99 ? 4.455 -3.002 -8.644 1.00 88.38 99 VAL A CA 1
ATOM 798 C C . VAL A 1 99 ? 4.756 -2.778 -10.116 1.00 88.38 99 VAL A C 1
ATOM 800 O O . VAL A 1 99 ? 3.876 -2.929 -10.965 1.00 88.38 99 VAL A O 1
ATOM 803 N N . GLY A 1 100 ? 5.992 -2.411 -10.436 1.00 84.06 100 GLY A N 1
ATOM 804 C CA . GLY A 1 100 ? 6.366 -2.154 -11.819 1.00 84.06 100 GLY A CA 1
ATOM 805 C C . GLY A 1 100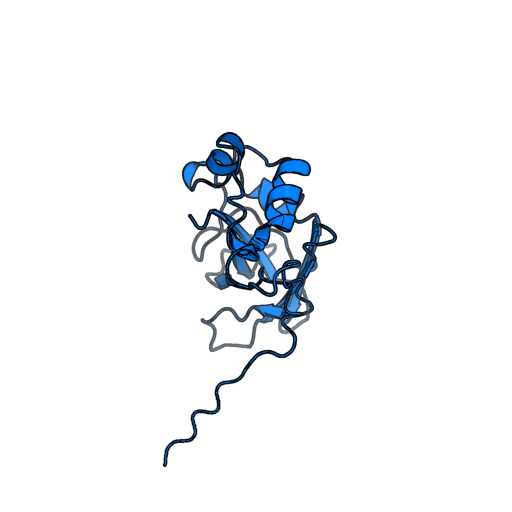 ? 7.852 -1.945 -12.063 1.00 84.06 100 GLY A C 1
ATOM 806 O O . GLY A 1 100 ? 8.650 -1.879 -11.130 1.00 84.06 100 GLY A O 1
ATOM 807 N N . ASP A 1 101 ? 8.192 -1.822 -13.344 1.00 81.88 101 ASP A N 1
ATOM 808 C CA . ASP A 1 101 ? 9.548 -1.517 -13.815 1.00 81.88 101 ASP A CA 1
ATOM 809 C C . ASP A 1 101 ? 9.888 -0.046 -13.499 1.00 81.88 101 ASP A C 1
ATOM 811 O O . ASP A 1 101 ? 9.068 0.868 -13.673 1.00 81.88 101 ASP A O 1
ATOM 815 N N . TRP A 1 102 ? 11.102 0.158 -13.010 1.00 77.62 102 TRP A N 1
ATOM 816 C CA . TRP A 1 102 ? 11.761 1.417 -12.736 1.00 77.62 102 TRP A CA 1
ATOM 817 C C . TRP A 1 102 ? 13.170 1.362 -13.318 1.00 77.62 102 TRP A C 1
ATOM 819 O O . TRP A 1 102 ? 13.935 0.429 -13.077 1.00 77.62 102 TRP A O 1
ATOM 829 N N . ARG A 1 103 ? 13.551 2.426 -14.027 1.00 74.50 103 ARG A N 1
ATOM 830 C CA . ARG A 1 103 ? 14.914 2.612 -14.517 1.00 74.50 103 ARG A CA 1
ATOM 831 C C . ARG A 1 103 ? 15.446 3.975 -14.112 1.00 74.50 103 ARG A C 1
ATOM 833 O O . ARG A 1 103 ? 14.722 4.971 -14.083 1.00 74.50 103 ARG A O 1
ATOM 840 N N . ILE A 1 104 ? 16.745 4.003 -13.817 1.00 67.00 104 ILE A N 1
ATOM 841 C CA . ILE A 1 104 ? 17.490 5.202 -13.402 1.00 67.00 104 ILE A CA 1
ATOM 842 C C . ILE A 1 104 ? 17.427 6.307 -14.473 1.00 67.00 104 ILE A C 1
ATOM 844 O O . ILE A 1 104 ? 17.495 7.484 -14.136 1.00 67.00 104 ILE A O 1
ATOM 848 N N . ASP A 1 105 ? 17.224 5.949 -15.745 1.00 73.31 105 ASP A N 1
ATOM 849 C CA . ASP A 1 105 ? 17.100 6.894 -16.864 1.00 73.31 105 ASP A CA 1
ATOM 850 C C . ASP A 1 105 ? 15.776 7.687 -16.883 1.00 73.31 105 ASP A C 1
ATOM 852 O O . ASP A 1 105 ? 15.559 8.511 -17.771 1.00 73.31 105 ASP A O 1
ATOM 856 N N . GLY A 1 106 ? 14.888 7.461 -15.908 1.00 65.56 106 GLY A N 1
ATOM 857 C CA . GLY A 1 106 ? 13.655 8.223 -15.724 1.00 65.56 106 GLY A CA 1
ATOM 858 C C . GLY A 1 106 ? 12.540 7.875 -16.709 1.00 65.56 106 GLY A C 1
ATOM 859 O O . GLY A 1 106 ? 11.469 8.483 -16.634 1.00 65.56 106 GLY A O 1
ATOM 860 N N . ARG A 1 107 ? 12.747 6.895 -17.597 1.00 72.94 107 ARG A N 1
ATOM 861 C CA . ARG A 1 107 ? 11.721 6.449 -18.542 1.00 72.94 107 ARG A CA 1
ATOM 862 C C . ARG A 1 107 ? 10.578 5.762 -17.804 1.00 72.94 107 ARG A C 1
ATOM 864 O O . ARG A 1 107 ? 10.787 4.953 -16.900 1.00 72.94 107 ARG A O 1
ATOM 871 N N . ILE A 1 108 ? 9.354 6.077 -18.215 1.00 68.56 108 ILE A N 1
ATOM 872 C CA . ILE A 1 108 ? 8.164 5.382 -17.735 1.00 68.56 108 ILE A CA 1
ATOM 873 C C . ILE A 1 108 ? 7.981 4.148 -18.605 1.00 68.56 108 ILE A C 1
ATOM 875 O O . ILE A 1 108 ? 7.715 4.249 -19.801 1.00 68.56 108 ILE A O 1
ATOM 879 N N . PHE A 1 109 ? 8.117 2.983 -17.988 1.00 73.88 109 PHE A N 1
ATOM 880 C CA . PHE A 1 109 ? 7.697 1.730 -18.587 1.00 73.88 109 PHE A CA 1
ATOM 881 C C . PHE A 1 109 ? 6.262 1.459 -18.139 1.00 73.88 109 PHE A C 1
ATOM 883 O O . PHE A 1 109 ? 5.959 1.487 -16.941 1.00 73.88 109 PHE A O 1
ATOM 890 N N . SER A 1 110 ? 5.386 1.151 -19.097 1.00 73.81 110 SER A N 1
ATOM 891 C CA . SER A 1 110 ? 3.979 0.789 -18.856 1.00 73.81 110 SER A CA 1
ATOM 892 C C . SER A 1 110 ? 3.805 -0.528 -18.089 1.00 73.81 110 SER A C 1
ATOM 894 O O . SER A 1 110 ? 2.687 -0.954 -17.812 1.00 73.81 110 SER A O 1
ATOM 896 N N . ARG A 1 111 ? 4.921 -1.152 -17.695 1.00 78.94 111 ARG A N 1
ATOM 897 C CA . ARG A 1 111 ? 5.011 -2.336 -16.848 1.00 78.94 111 ARG A CA 1
ATOM 898 C C . ARG A 1 111 ? 4.595 -2.006 -15.429 1.00 78.94 111 ARG A C 1
ATOM 900 O O . ARG A 1 111 ? 5.419 -1.625 -14.600 1.00 78.94 111 ARG A O 1
ATOM 907 N N . PHE A 1 112 ? 3.304 -2.151 -15.178 1.00 81.25 112 PHE A N 1
ATOM 908 C CA . PHE A 1 112 ? 2.680 -1.914 -13.892 1.00 81.25 112 PHE A CA 1
ATOM 909 C C . PHE A 1 112 ? 1.538 -2.905 -13.686 1.00 81.25 112 PHE A C 1
ATOM 911 O O . PHE A 1 112 ? 0.771 -3.167 -14.610 1.00 81.25 112 PHE A O 1
ATOM 918 N N . ALA A 1 113 ? 1.405 -3.424 -12.473 1.00 81.75 113 ALA A N 1
ATOM 919 C CA . ALA A 1 113 ? 0.236 -4.190 -12.073 1.00 81.75 113 ALA A CA 1
ATOM 920 C C . ALA A 1 113 ? -0.110 -3.937 -10.622 1.00 81.75 113 ALA A C 1
ATOM 922 O O . ALA A 1 113 ? 0.772 -3.691 -9.801 1.00 81.75 113 ALA A O 1
ATOM 923 N N . ILE A 1 114 ? -1.399 -4.053 -10.326 1.00 85.94 114 ILE A N 1
ATOM 924 C CA . ILE A 1 114 ? -1.935 -3.977 -8.977 1.00 85.94 114 ILE A CA 1
ATOM 925 C C . ILE A 1 114 ? -2.209 -5.397 -8.503 1.00 85.94 114 ILE A C 1
ATOM 927 O O . ILE A 1 114 ? -2.836 -6.179 -9.207 1.00 85.94 114 ILE A O 1
ATOM 931 N N . ALA A 1 115 ? -1.746 -5.703 -7.300 1.00 83.44 115 ALA A N 1
ATOM 932 C CA . ALA A 1 115 ? -2.127 -6.885 -6.559 1.00 83.44 115 ALA A CA 1
ATOM 933 C C . ALA A 1 115 ? -2.898 -6.474 -5.301 1.00 83.44 115 ALA A C 1
ATOM 935 O O . ALA A 1 115 ? -2.559 -5.503 -4.613 1.00 83.44 115 ALA A O 1
ATOM 936 N N . ASP A 1 116 ? -3.926 -7.245 -4.986 1.00 81.31 116 ASP A N 1
ATOM 937 C CA . ASP A 1 116 ? -4.756 -7.100 -3.799 1.00 81.31 116 ASP A CA 1
ATOM 938 C C . ASP A 1 116 ? -4.780 -8.413 -2.996 1.00 81.31 116 ASP A C 1
ATOM 940 O O . ASP A 1 116 ? -4.021 -9.348 -3.274 1.00 81.31 116 ASP A O 1
ATOM 944 N N . ASN A 1 117 ? -5.609 -8.455 -1.948 1.00 67.62 117 ASN A N 1
ATOM 945 C CA . ASN A 1 117 ? -5.922 -9.664 -1.177 1.00 67.62 117 ASN A CA 1
ATOM 946 C C . ASN A 1 117 ? -4.690 -10.436 -0.655 1.00 67.62 117 ASN A C 1
ATOM 948 O O . ASN A 1 117 ? -4.692 -11.665 -0.554 1.00 67.62 117 ASN A O 1
ATOM 952 N N . TRP A 1 118 ? -3.625 -9.715 -0.302 1.00 76.00 118 TRP A N 1
ATOM 953 C CA . TRP A 1 118 ? -2.400 -10.262 0.292 1.00 76.00 118 TRP A CA 1
ATOM 954 C C . TRP A 1 118 ? -2.291 -9.984 1.796 1.00 76.00 118 TRP A C 1
ATOM 956 O O . TRP A 1 118 ? -1.408 -10.522 2.448 1.00 76.00 118 TRP A O 1
ATOM 966 N N . GLN A 1 119 ? -3.184 -9.167 2.356 1.00 70.69 119 GLN A N 1
ATOM 967 C CA . GLN A 1 119 ? -3.102 -8.662 3.728 1.00 70.69 119 GLN A CA 1
ATOM 968 C C . GLN A 1 119 ? -3.764 -9.541 4.792 1.00 70.69 119 GLN A C 1
ATOM 970 O O . GLN A 1 119 ? -3.660 -9.215 5.972 1.00 70.69 119 GLN A O 1
ATOM 975 N N . GLY A 1 120 ? -4.498 -10.590 4.399 1.00 67.31 120 GLY A N 1
ATOM 976 C CA . GLY A 1 120 ? -5.269 -11.415 5.340 1.00 67.31 120 GLY A CA 1
ATOM 977 C C . GLY A 1 120 ? -4.404 -12.020 6.449 1.00 67.31 120 GLY A C 1
ATOM 978 O O . GLY A 1 120 ? -4.845 -12.108 7.591 1.00 67.31 120 GLY A O 1
ATOM 979 N N . GLU A 1 121 ? -3.152 -12.345 6.123 1.00 73.38 121 GLU A N 1
ATOM 980 C CA . GLU A 1 121 ? -2.130 -12.850 7.037 1.00 73.38 121 GLU A CA 1
ATOM 981 C C . GLU A 1 121 ? -0.762 -12.238 6.697 1.00 73.38 121 GLU A C 1
ATOM 983 O O . GLU A 1 121 ? -0.626 -11.457 5.750 1.00 73.38 121 GLU A O 1
ATOM 988 N N . ASP A 1 122 ? 0.252 -12.553 7.503 1.00 82.81 122 ASP A N 1
ATOM 989 C CA . ASP A 1 122 ? 1.639 -12.241 7.158 1.00 82.81 122 ASP A CA 1
ATOM 990 C C . ASP A 1 122 ? 2.038 -13.110 5.955 1.00 82.81 122 ASP A C 1
ATOM 992 O O . ASP A 1 122 ? 1.806 -14.318 5.942 1.00 82.81 122 ASP A O 1
ATOM 996 N N . VAL A 1 123 ? 2.612 -12.498 4.921 1.00 84.00 123 VAL A N 1
ATOM 997 C CA . VAL A 1 123 ? 3.004 -13.193 3.690 1.00 84.00 123 VAL A CA 1
ATOM 998 C C . VAL A 1 123 ? 4.515 -13.219 3.569 1.00 84.00 123 VAL A C 1
ATOM 1000 O O . VAL A 1 123 ? 5.191 -12.242 3.881 1.00 84.00 123 VAL A O 1
ATOM 1003 N N . THR A 1 124 ? 5.049 -14.341 3.097 1.00 85.88 124 THR A N 1
ATOM 1004 C CA . THR A 1 124 ? 6.482 -14.518 2.843 1.00 85.88 124 THR A CA 1
ATOM 1005 C C . THR A 1 124 ? 6.682 -14.936 1.399 1.00 85.88 124 THR A C 1
ATOM 1007 O O . THR A 1 124 ? 6.040 -15.878 0.944 1.00 85.88 124 THR A O 1
ATOM 1010 N N . ASP A 1 125 ? 7.567 -14.231 0.694 1.00 83.81 125 ASP A N 1
ATOM 1011 C CA . ASP A 1 125 ? 7.964 -14.530 -0.687 1.00 83.81 125 ASP A CA 1
ATOM 1012 C C . ASP A 1 125 ? 6.791 -14.669 -1.679 1.00 83.81 125 ASP A C 1
ATOM 1014 O O . ASP A 1 125 ? 6.846 -15.424 -2.652 1.00 83.81 125 ASP A O 1
ATOM 1018 N N . ARG A 1 126 ? 5.694 -13.935 -1.448 1.00 82.81 126 ARG A N 1
ATOM 1019 C CA . ARG A 1 126 ? 4.514 -13.984 -2.313 1.00 82.81 126 ARG A CA 1
ATOM 1020 C C . ARG A 1 126 ? 4.858 -13.376 -3.661 1.00 82.81 126 ARG A C 1
ATOM 1022 O O . ARG A 1 126 ? 5.127 -12.180 -3.755 1.00 82.81 126 ARG A O 1
ATOM 1029 N N . VAL A 1 127 ? 4.780 -14.183 -4.712 1.00 82.56 127 VAL A N 1
ATOM 1030 C CA . VAL A 1 127 ? 4.953 -13.687 -6.073 1.00 82.56 127 VAL A CA 1
ATOM 1031 C C . VAL A 1 127 ? 3.764 -12.797 -6.431 1.00 82.56 127 VAL A C 1
ATOM 1033 O O . VAL A 1 127 ? 2.621 -13.247 -6.462 1.00 82.56 127 VAL A O 1
ATOM 1036 N N . LEU A 1 128 ? 4.039 -11.528 -6.709 1.00 77.88 128 LEU A N 1
ATOM 1037 C CA . LEU A 1 128 ? 3.118 -10.623 -7.373 1.00 77.88 128 LEU A CA 1
ATOM 1038 C C . LEU A 1 128 ? 3.452 -10.696 -8.860 1.00 77.88 128 LEU A C 1
ATOM 1040 O O . LEU A 1 128 ? 4.433 -10.104 -9.316 1.00 77.88 128 LEU A O 1
ATOM 1044 N N . THR A 1 129 ? 2.689 -11.497 -9.601 1.00 65.75 129 THR A N 1
ATOM 1045 C CA . THR A 1 129 ? 2.785 -11.568 -11.059 1.00 65.75 129 THR A CA 1
ATOM 1046 C C . THR A 1 129 ? 2.028 -10.384 -11.648 1.00 65.75 129 THR A C 1
ATOM 1048 O O . THR A 1 129 ? 0.803 -10.347 -11.525 1.00 65.75 129 THR A O 1
ATOM 1051 N N . PRO A 1 130 ? 2.700 -9.415 -12.291 1.00 57.41 130 PRO A N 1
ATOM 1052 C CA . PRO A 1 130 ? 1.998 -8.446 -13.107 1.00 57.41 130 PRO A CA 1
ATOM 1053 C C . PRO A 1 130 ? 1.314 -9.211 -14.235 1.00 57.41 130 PRO A C 1
ATOM 1055 O O . PRO A 1 130 ? 1.994 -9.870 -15.015 1.00 57.41 130 PRO A O 1
ATOM 1058 N N . GLU A 1 131 ? -0.010 -9.163 -14.309 1.00 46.12 131 GLU A N 1
ATOM 1059 C CA . GLU A 1 131 ? -0.834 -10.040 -15.155 1.00 46.12 131 GLU A CA 1
ATOM 1060 C C . GLU A 1 131 ? -0.633 -9.854 -16.681 1.00 46.12 131 GLU A C 1
ATOM 1062 O O . GLU A 1 131 ? -1.387 -10.399 -17.474 1.00 46.12 131 GLU A O 1
ATOM 1067 N N . VAL A 1 132 ? 0.366 -9.085 -17.137 1.00 46.44 132 VAL A N 1
ATOM 1068 C CA . VAL A 1 132 ? 0.329 -8.455 -18.470 1.00 46.44 132 VAL A CA 1
ATOM 1069 C C . VAL A 1 132 ? 1.573 -8.636 -19.352 1.00 46.44 132 VAL A C 1
ATOM 1071 O O . VAL A 1 132 ? 1.657 -7.979 -20.385 1.00 46.44 132 VAL A O 1
ATOM 1074 N N . PHE A 1 133 ? 2.541 -9.502 -19.028 1.00 51.12 133 PHE A N 1
ATOM 1075 C CA . PHE A 1 133 ? 3.746 -9.625 -19.873 1.00 51.12 133 PHE A CA 1
ATOM 1076 C C . PHE A 1 133 ? 3.948 -11.025 -20.473 1.00 51.12 133 PHE A C 1
ATOM 1078 O O . PHE A 1 133 ? 4.364 -11.937 -19.760 1.00 51.12 133 PHE A O 1
ATOM 1085 N N . PRO A 1 134 ? 3.722 -11.189 -21.797 1.00 45.69 134 PRO A N 1
ATOM 1086 C CA . PRO A 1 134 ? 4.150 -12.370 -22.552 1.00 45.69 134 PRO A CA 1
ATOM 1087 C C . PRO A 1 134 ? 5.681 -12.447 -22.707 1.00 45.69 134 PRO A C 1
ATOM 1089 O O . PRO A 1 134 ? 6.239 -13.527 -22.888 1.00 45.69 134 PRO A O 1
ATOM 1092 N N . GLU A 1 135 ? 6.377 -11.308 -22.626 1.00 48.22 135 GLU A N 1
ATOM 1093 C CA . GLU A 1 135 ? 7.819 -11.187 -22.864 1.00 48.22 135 GLU A CA 1
ATOM 1094 C C . GLU A 1 135 ? 8.615 -11.192 -21.551 1.00 48.22 135 GLU A C 1
ATOM 1096 O O . GLU A 1 135 ? 9.001 -10.151 -21.019 1.00 48.22 135 GLU A O 1
ATOM 1101 N N . GLY A 1 136 ? 8.875 -12.393 -21.033 1.00 53.97 136 GLY A N 1
ATOM 1102 C CA . GLY A 1 136 ? 9.786 -12.616 -19.909 1.00 53.97 136 GLY A CA 1
ATOM 1103 C C . GLY A 1 136 ? 9.126 -12.431 -18.543 1.00 53.97 136 GLY A C 1
ATOM 1104 O O . GLY A 1 136 ? 8.549 -11.395 -18.224 1.00 53.97 136 GLY A O 1
ATOM 1105 N N . SER A 1 137 ? 9.224 -13.459 -17.703 1.00 58.03 137 SER A N 1
ATOM 1106 C CA . SER A 1 137 ? 8.610 -13.503 -16.377 1.00 58.03 137 SER A CA 1
ATOM 1107 C C . SER A 1 137 ? 9.262 -12.506 -15.417 1.00 58.03 137 SER A C 1
ATOM 1109 O O . SER A 1 137 ? 10.185 -12.854 -14.686 1.00 58.03 137 SER A O 1
ATOM 1111 N N . TYR A 1 138 ? 8.770 -11.270 -15.417 1.00 66.75 138 TYR A N 1
ATOM 1112 C CA . TYR A 1 138 ? 9.110 -10.263 -14.421 1.00 66.75 138 TYR A CA 1
ATOM 1113 C C . TYR A 1 138 ? 8.322 -10.537 -13.143 1.00 66.75 138 TYR A C 1
ATOM 1115 O O . TYR A 1 138 ? 7.096 -10.406 -13.117 1.00 66.75 138 TYR A O 1
ATOM 1123 N N . ARG A 1 139 ? 9.008 -10.980 -12.090 1.00 79.25 139 ARG A N 1
ATOM 1124 C CA . ARG A 1 139 ? 8.362 -11.415 -10.844 1.00 79.25 139 ARG A CA 1
ATOM 1125 C C . ARG A 1 139 ? 8.771 -10.496 -9.715 1.00 79.25 139 ARG A C 1
ATOM 1127 O O . ARG A 1 139 ? 9.959 -10.330 -9.481 1.00 79.25 139 ARG A O 1
ATOM 1134 N N . HIS A 1 140 ? 7.800 -9.953 -8.992 1.00 85.19 140 HIS A N 1
ATOM 1135 C CA . HIS A 1 140 ? 8.062 -9.287 -7.719 1.00 85.19 140 HIS A CA 1
ATOM 1136 C C . HIS A 1 140 ? 7.736 -10.252 -6.587 1.00 85.19 140 HIS A C 1
ATOM 1138 O O . HIS A 1 140 ? 6.766 -11.000 -6.692 1.00 85.19 140 HIS A O 1
ATOM 1144 N N . ARG A 1 141 ? 8.523 -10.252 -5.516 1.00 88.56 141 ARG A N 1
ATOM 1145 C CA . ARG A 1 141 ? 8.303 -11.105 -4.346 1.00 88.56 141 ARG A CA 1
ATOM 1146 C C . ARG A 1 141 ? 8.095 -10.232 -3.123 1.00 88.56 141 ARG A C 1
ATOM 1148 O O . ARG A 1 141 ? 8.992 -9.495 -2.718 1.00 88.56 141 ARG A O 1
ATOM 1155 N N . LEU A 1 142 ? 6.895 -10.321 -2.565 1.00 90.12 142 LEU A N 1
ATOM 1156 C CA . LEU A 1 142 ? 6.449 -9.573 -1.403 1.00 90.12 142 LEU A CA 1
ATOM 1157 C C . LEU A 1 142 ? 6.610 -10.418 -0.141 1.00 90.12 142 LEU A C 1
ATOM 1159 O O . LEU A 1 142 ? 6.025 -11.494 -0.019 1.00 90.12 142 LEU A O 1
ATOM 1163 N N . THR A 1 143 ? 7.309 -9.862 0.838 1.00 92.50 143 THR A N 1
ATOM 1164 C CA . THR A 1 143 ? 7.194 -10.277 2.233 1.00 92.50 143 THR A CA 1
ATOM 1165 C C . THR A 1 143 ? 6.567 -9.135 3.016 1.00 92.50 143 THR A C 1
ATOM 1167 O O . THR A 1 143 ? 7.047 -8.005 2.979 1.00 92.50 143 THR A O 1
ATOM 1170 N N . PHE A 1 144 ? 5.492 -9.418 3.734 1.00 91.38 144 PHE A N 1
ATOM 1171 C CA . PHE A 1 144 ? 4.825 -8.459 4.598 1.00 91.38 144 PHE A CA 1
ATOM 1172 C C . PHE A 1 144 ? 4.514 -9.112 5.932 1.00 91.38 144 PHE A C 1
ATOM 1174 O O . PHE A 1 144 ? 3.961 -10.207 5.988 1.00 91.38 144 PHE A O 1
ATOM 1181 N N . SER A 1 145 ? 4.839 -8.400 7.002 1.00 90.19 145 SER A N 1
ATOM 1182 C CA . SER A 1 145 ? 4.512 -8.803 8.355 1.00 90.19 145 SER A CA 1
ATOM 1183 C C . SER A 1 145 ? 3.697 -7.703 9.017 1.00 90.19 145 SER A C 1
ATOM 1185 O O . SER A 1 145 ? 4.218 -6.631 9.330 1.00 90.19 145 SER A O 1
ATOM 1187 N N . GLY A 1 146 ? 2.410 -7.973 9.231 1.00 84.81 146 GLY A N 1
ATOM 1188 C CA . GLY 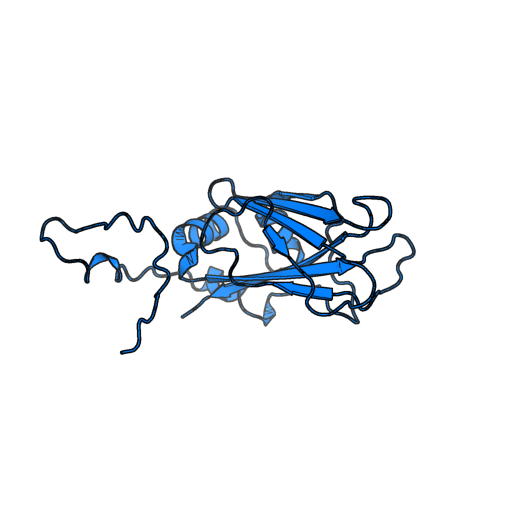A 1 146 ? 1.526 -7.092 9.985 1.00 84.81 146 GLY A CA 1
ATOM 1189 C C . GLY A 1 146 ? 1.891 -7.069 11.467 1.00 84.81 146 GLY A C 1
ATOM 1190 O O . GLY A 1 146 ? 1.735 -6.040 12.112 1.00 84.81 146 GLY A O 1
ATOM 1191 N N . SER A 1 147 ? 2.453 -8.163 11.989 1.00 84.75 147 SER A N 1
ATOM 1192 C CA . SER A 1 147 ? 2.924 -8.240 13.377 1.00 84.75 147 SER A CA 1
ATOM 1193 C C . SER A 1 147 ? 4.125 -7.329 13.656 1.00 84.75 147 SER A C 1
ATOM 1195 O O . SER A 1 147 ? 4.204 -6.726 14.723 1.00 84.75 147 SER A O 1
ATOM 1197 N N . THR A 1 148 ? 5.041 -7.182 12.694 1.00 87.88 148 THR A N 1
ATOM 1198 C CA . THR A 1 148 ? 6.222 -6.307 12.828 1.00 87.88 148 THR A CA 1
ATOM 1199 C C . THR A 1 148 ? 6.088 -4.966 12.102 1.00 87.88 148 THR A C 1
ATOM 1201 O O . THR A 1 148 ? 6.982 -4.124 12.193 1.00 87.88 148 THR A O 1
ATOM 1204 N N . GLY A 1 149 ? 5.001 -4.756 11.353 1.00 90.19 149 GLY A N 1
ATOM 1205 C CA . GLY A 1 149 ? 4.799 -3.563 10.528 1.00 90.19 149 GLY A CA 1
ATOM 1206 C C . GLY A 1 149 ? 5.848 -3.407 9.423 1.00 90.19 149 GLY A C 1
ATOM 1207 O O . GLY A 1 149 ? 6.190 -2.280 9.052 1.00 90.19 149 GLY A O 1
ATOM 1208 N N . ARG A 1 150 ? 6.399 -4.513 8.909 1.00 94.44 150 ARG A N 1
ATOM 1209 C CA . ARG A 1 150 ? 7.454 -4.505 7.884 1.00 94.44 150 ARG A CA 1
ATOM 1210 C C . ARG A 1 150 ? 6.943 -4.939 6.524 1.00 94.44 150 ARG A C 1
ATOM 1212 O O . ARG A 1 150 ? 6.106 -5.832 6.410 1.00 94.44 150 ARG A O 1
ATOM 1219 N N . ILE A 1 151 ? 7.517 -4.335 5.492 1.00 94.19 151 ILE A N 1
ATOM 1220 C CA . ILE A 1 151 ? 7.339 -4.727 4.101 1.00 94.19 151 ILE A CA 1
ATOM 1221 C C . ILE A 1 151 ? 8.706 -4.867 3.436 1.00 94.19 151 ILE A C 1
ATOM 1223 O O . ILE A 1 151 ? 9.573 -4.003 3.569 1.00 94.19 151 ILE A O 1
ATOM 1227 N N . LYS A 1 152 ? 8.885 -5.964 2.709 1.00 94.06 152 LYS A N 1
ATOM 1228 C CA . LYS A 1 152 ? 10.050 -6.246 1.886 1.00 94.06 152 LYS A CA 1
ATOM 1229 C C . LYS A 1 152 ? 9.593 -6.624 0.485 1.00 94.06 152 LYS A C 1
ATOM 1231 O O . LYS A 1 152 ? 8.647 -7.393 0.328 1.00 94.06 152 LYS A O 1
ATOM 1236 N N . MET A 1 153 ? 10.275 -6.094 -0.521 1.00 91.50 153 MET A N 1
ATOM 1237 C CA . MET A 1 153 ? 10.035 -6.431 -1.920 1.00 91.50 153 MET A CA 1
ATOM 1238 C C . MET A 1 153 ? 11.357 -6.688 -2.633 1.00 91.50 153 MET A C 1
ATOM 1240 O O . MET A 1 153 ? 12.308 -5.912 -2.505 1.00 91.50 153 MET A O 1
ATOM 1244 N N . THR A 1 154 ? 11.398 -7.760 -3.410 1.00 90.31 154 THR A N 1
ATOM 1245 C CA . THR A 1 154 ? 12.461 -8.043 -4.379 1.00 90.31 154 THR A CA 1
ATOM 1246 C C . THR A 1 154 ? 11.858 -8.245 -5.765 1.00 90.31 154 THR A C 1
ATOM 1248 O O . THR A 1 154 ? 10.656 -8.477 -5.888 1.00 90.31 154 THR A O 1
ATOM 1251 N N . ASP A 1 155 ? 12.669 -8.143 -6.813 1.00 85.50 155 ASP A N 1
ATOM 1252 C CA . ASP A 1 155 ? 12.299 -8.515 -8.179 1.00 85.50 155 ASP A CA 1
ATOM 1253 C C . ASP A 1 155 ? 13.254 -9.558 -8.764 1.00 85.50 155 ASP A C 1
ATOM 1255 O O . ASP A 1 155 ? 14.388 -9.739 -8.315 1.00 85.50 155 ASP A O 1
ATOM 1259 N N . GLU A 1 156 ? 12.761 -10.250 -9.783 1.00 79.19 156 GLU A N 1
ATOM 1260 C CA . GLU A 1 156 ? 13.504 -11.189 -10.606 1.00 79.19 156 GLU A CA 1
ATOM 1261 C C . GLU A 1 156 ? 13.360 -10.769 -12.076 1.00 79.19 156 GLU A C 1
ATOM 1263 O O . GLU A 1 156 ? 12.268 -10.814 -12.653 1.00 79.19 156 GLU A O 1
ATOM 1268 N N . HIS A 1 157 ? 14.481 -10.344 -12.665 1.00 69.88 157 HIS A N 1
ATOM 1269 C CA . HIS A 1 157 ? 14.628 -9.973 -14.072 1.00 69.88 157 HIS A CA 1
ATOM 1270 C C . HIS A 1 157 ? 15.917 -10.562 -14.656 1.00 69.88 157 HIS A C 1
ATOM 1272 O O . HIS A 1 157 ? 16.805 -10.979 -13.910 1.00 69.88 157 HIS A O 1
ATOM 1278 N N . SER A 1 158 ? 16.066 -10.565 -15.987 1.00 59.31 158 SER A N 1
ATOM 1279 C CA . SER A 1 158 ? 17.326 -10.922 -16.651 1.00 59.31 158 SER A CA 1
ATOM 1280 C C . SER A 1 158 ? 18.453 -10.000 -16.163 1.00 59.31 158 SER A C 1
ATOM 1282 O O . SER A 1 158 ? 18.541 -8.849 -16.588 1.00 59.31 158 SER A O 1
ATOM 1284 N N . GLY A 1 159 ? 19.283 -10.493 -15.238 1.00 59.84 159 GLY A N 1
ATOM 1285 C CA . GLY A 1 159 ? 20.345 -9.723 -14.578 1.00 59.84 159 GLY A CA 1
ATOM 1286 C C . GLY A 1 159 ? 20.152 -9.465 -13.075 1.00 59.84 159 GLY A C 1
ATOM 1287 O O . GLY A 1 159 ? 21.011 -8.819 -12.480 1.00 59.84 159 GLY A O 1
ATOM 1288 N N . GLY A 1 160 ? 19.084 -9.979 -12.453 1.00 65.94 160 GLY A N 1
ATOM 1289 C CA . GLY A 1 160 ? 18.858 -9.928 -11.003 1.00 65.94 160 GLY A CA 1
ATOM 1290 C C . GLY A 1 160 ? 17.864 -8.855 -10.547 1.00 65.94 160 GLY A C 1
ATOM 1291 O O . GLY A 1 160 ? 17.059 -8.364 -11.334 1.00 65.94 160 GLY A O 1
ATOM 1292 N N . ASN A 1 161 ? 17.918 -8.532 -9.253 1.00 69.88 161 ASN A N 1
ATOM 1293 C CA . ASN A 1 161 ? 17.047 -7.568 -8.580 1.00 69.88 161 ASN A CA 1
ATOM 1294 C C . ASN A 1 161 ? 17.549 -6.144 -8.842 1.00 69.88 161 ASN A C 1
ATOM 1296 O O . ASN A 1 161 ? 18.577 -5.749 -8.285 1.00 69.88 161 ASN A O 1
ATOM 1300 N N . ARG A 1 162 ? 16.910 -5.412 -9.760 1.00 75.38 162 ARG A N 1
ATOM 1301 C CA . ARG A 1 162 ? 17.461 -4.124 -10.218 1.00 75.38 162 ARG A CA 1
ATOM 1302 C C . ARG A 1 162 ? 16.429 -3.099 -10.638 1.00 75.38 162 ARG A C 1
ATOM 1304 O O . ARG A 1 162 ? 16.682 -1.905 -10.485 1.00 75.38 162 ARG A O 1
ATOM 1311 N N . TYR A 1 163 ? 15.330 -3.539 -11.235 1.00 81.31 163 TYR A N 1
ATOM 1312 C CA . TYR A 1 163 ? 14.399 -2.629 -11.894 1.00 81.31 163 TYR A CA 1
ATOM 1313 C C . TYR A 1 163 ? 13.016 -2.665 -11.249 1.00 81.31 163 TYR A C 1
ATOM 1315 O O . TYR A 1 163 ? 12.113 -1.956 -11.678 1.00 81.31 163 TYR A O 1
ATOM 1323 N N . GLY A 1 164 ? 12.784 -3.515 -10.251 1.00 86.12 164 GLY A N 1
ATOM 1324 C CA . GLY A 1 164 ? 11.501 -3.593 -9.571 1.00 86.12 164 GLY A CA 1
ATOM 1325 C C . GLY A 1 164 ? 11.239 -2.355 -8.731 1.00 86.12 164 GLY A C 1
ATOM 1326 O O . GLY A 1 164 ? 12.145 -1.657 -8.271 1.00 86.12 164 GLY A O 1
ATOM 1327 N N . SER A 1 165 ? 9.964 -2.064 -8.510 1.00 88.81 165 SER A N 1
ATOM 1328 C CA . SER A 1 165 ? 9.577 -0.998 -7.598 1.00 88.81 165 SER A CA 1
ATOM 1329 C C . SER A 1 165 ? 8.169 -1.185 -7.062 1.00 88.81 165 SER A C 1
ATOM 1331 O O . SER A 1 165 ? 7.287 -1.691 -7.757 1.00 88.81 165 SER A O 1
ATOM 1333 N N . ILE A 1 166 ? 7.946 -0.721 -5.834 1.00 92.31 166 ILE A N 1
ATOM 1334 C CA . ILE A 1 166 ? 6.611 -0.389 -5.334 1.00 92.31 166 ILE A CA 1
ATOM 1335 C C . ILE A 1 166 ? 6.303 1.019 -5.836 1.00 92.31 166 ILE A C 1
ATOM 1337 O O . ILE A 1 166 ? 7.081 1.936 -5.587 1.00 92.31 166 ILE A O 1
ATOM 1341 N N . ARG A 1 167 ? 5.195 1.189 -6.557 1.00 91.50 167 ARG A N 1
ATOM 1342 C CA . ARG A 1 167 ? 4.773 2.473 -7.151 1.00 91.50 167 ARG A CA 1
ATOM 1343 C C . ARG A 1 167 ? 3.407 2.938 -6.663 1.00 91.50 167 ARG A C 1
ATOM 1345 O O . ARG A 1 167 ? 2.987 4.047 -6.963 1.00 91.50 167 ARG A O 1
ATOM 1352 N N . TYR A 1 168 ? 2.700 2.087 -5.937 1.00 93.25 168 TYR A N 1
ATOM 1353 C CA . TYR A 1 168 ? 1.355 2.336 -5.449 1.00 93.25 168 TYR A CA 1
ATOM 1354 C C . TYR A 1 168 ? 1.175 1.531 -4.166 1.00 93.25 168 TYR A C 1
ATOM 1356 O O . TYR A 1 168 ? 1.505 0.343 -4.135 1.00 93.25 168 TYR A O 1
ATOM 1364 N N . LEU A 1 169 ? 0.618 2.147 -3.128 1.00 94.44 169 LEU A N 1
ATOM 1365 C CA . LEU A 1 169 ? 0.141 1.439 -1.947 1.00 94.44 169 LEU A CA 1
ATOM 1366 C C . LEU A 1 169 ? -1.059 2.188 -1.371 1.00 94.44 169 LEU A C 1
ATOM 1368 O O . LEU A 1 169 ? -0.954 3.370 -1.053 1.00 94.44 169 LEU A O 1
ATOM 1372 N N . THR A 1 170 ? -2.188 1.499 -1.231 1.00 95.06 170 THR A N 1
ATOM 1373 C CA . THR A 1 170 ? -3.395 2.058 -0.608 1.00 95.06 170 THR A CA 1
ATOM 1374 C C . THR A 1 170 ? -3.988 1.086 0.396 1.00 95.06 170 THR A C 1
ATOM 1376 O O . THR A 1 170 ? -3.986 -0.125 0.163 1.00 95.06 170 THR A O 1
ATOM 1379 N N . ILE A 1 171 ? -4.560 1.638 1.461 1.00 94.81 171 ILE A N 1
ATOM 1380 C CA . ILE A 1 171 ? -5.417 0.954 2.425 1.00 94.81 171 ILE A CA 1
ATOM 1381 C C . ILE A 1 171 ? -6.805 1.600 2.380 1.00 94.81 171 ILE A C 1
ATOM 1383 O O . ILE A 1 171 ? -6.939 2.811 2.530 1.00 94.81 171 ILE A O 1
ATOM 1387 N N . ARG A 1 172 ? -7.856 0.813 2.180 1.00 93.94 172 ARG A N 1
ATOM 1388 C CA . ARG A 1 172 ? -9.241 1.305 2.165 1.00 93.94 172 ARG A CA 1
ATOM 1389 C C . ARG A 1 172 ? -10.074 0.585 3.207 1.00 93.94 172 ARG A C 1
ATOM 1391 O O . ARG A 1 172 ? -9.861 -0.598 3.448 1.00 93.94 172 ARG A O 1
ATOM 1398 N N . TYR A 1 173 ? -11.018 1.288 3.818 1.00 92.56 173 TYR A N 1
ATOM 1399 C CA . TYR A 1 173 ? -11.969 0.682 4.744 1.00 92.56 173 TYR A CA 1
ATOM 1400 C C . TYR A 1 173 ? -13.041 -0.111 3.976 1.00 92.56 173 TYR A C 1
ATOM 1402 O O . TYR A 1 173 ? -13.623 0.398 3.019 1.00 92.56 173 TYR A O 1
ATOM 1410 N N . ARG A 1 174 ? -13.274 -1.364 4.383 1.00 84.44 174 ARG A N 1
ATOM 1411 C CA . ARG A 1 174 ? -14.345 -2.247 3.900 1.00 84.44 174 ARG A CA 1
ATOM 1412 C C . ARG A 1 174 ? -15.508 -2.127 4.889 1.00 84.44 174 ARG A C 1
ATOM 1414 O O . ARG A 1 174 ? -15.530 -2.845 5.887 1.00 84.44 174 ARG A O 1
ATOM 1421 N N . GLY A 1 175 ? -16.382 -1.147 4.665 1.00 70.88 175 GLY A N 1
ATOM 1422 C CA . GLY A 1 175 ? -17.620 -0.984 5.437 1.00 70.88 175 GLY A CA 1
ATOM 1423 C C . GLY A 1 175 ? -18.579 -2.154 5.269 1.00 70.88 175 GLY A C 1
ATOM 1424 O O . GLY A 1 175 ? -18.511 -2.822 4.211 1.00 70.88 175 GLY A O 1
#

Radius of gyration: 18.63 Å; Cα contacts (8 Å, |Δi|>4): 329; chains: 1; bounding box: 43×52×50 Å

Secondary structure (DSSP, 8-state):
-------PPS-------TTS-SSGGG----PPPHHHHHHHSGGGB-S--BTTB--S-EESSEEEEHHHHHHTTBSSPPPHHHHHHHHHTGGGEEEEEEEEE--TT----S-EEEE-S--SS-EEEEEE--TT-SSS--EEEEEEETTTTEEEEEEE-TTSSSSEEEEEEEEEE--

Solvent-accessible surface area (backbone atoms only — not comparable to full-atom values): 10303 Å² total; per-residue (Å²): 141,83,82,83,83,73,86,71,82,86,80,77,78,79,76,58,50,101,82,72,47,66,76,64,77,78,60,72,82,78,82,75,58,66,75,58,54,54,49,40,35,78,88,24,55,38,50,63,32,51,47,89,40,66,46,46,72,47,53,26,70,36,77,44,52,39,66,64,59,42,36,63,25,31,72,61,67,78,52,72,68,59,48,50,54,46,51,76,44,36,90,46,43,45,48,39,40,24,39,29,57,46,50,94,86,70,60,80,46,60,49,53,28,77,49,59,88,59,63,89,52,69,36,73,68,41,71,50,67,47,93,79,62,93,80,59,83,59,36,32,30,37,30,35,32,61,91,78,42,34,36,33,38,41,29,43,45,100,90,44,58,64,33,28,24,44,20,28,56,50,57,34,78,57,127

Sequence (175 aa):
MHIEAGFRPPFQRQLVNSNGDWRDLRRKSVTFPDTLLAKLADSNYRYLGNPNYRGAFFGTPVDSRILSVINAYLVTPMTEDELALILANRAHFEFRIGVGDWRIDGRIFSRFAIADNWQGEDVTDRVLTPEVFPEGSYRHRLTFSGSTGRIKMTDEHSGGNRYGSIRYLTIRYRG

Nearest PDB structures (foldseek):
  2oj6-assembly2_E  TM=2.691E-01  e=4.745E-01  Reovirus sp.
  5mhr-assembly1_C  TM=2.655E-01  e=5.342E-01  Reovirus sp.
  7sjn-assembly1_C  TM=3.314E-01  e=8.162E+00  Homo sapiens
  3s6y-assembly1_C  TM=2.762E-01  e=2.980E+00  Mammalian orthoreovirus 3 Dearing
  1kke-assembly1_B  TM=2.921E-01  e=3.355E+00  Mammalian orthoreovirus 3 Dearing

Foldseek 3Di:
DDDPPPDDDPDPPQDADPVRDSPPVVDPPDDDDPVLQVQQDPVFFFQFDALVGQGDKDAPQDKDQLQVVAQSGGNDGDDPVSLLSCLVVVVQKKKKWKKAFADPVPDRHSGIAIDIDPSPAFDFQDWDFRPDDPPFGWTKGWGGHSPVSMIGIFIDDDVGGGTMITRHIHMHGRD

Organism: Morganella morganii (NCBI:txid582)